Protein AF-A0AAN3V1V7-F1 (afdb_monomer_lite)

Radius of gyration: 11.89 Å; chains: 1; bounding box: 28×14×36 Å

pLDDT: mean 92.13, std 6.26, range [70.0, 98.19]

Secondary structure (DSSP, 8-state):
---HHHHHHHHHHHHHHHT--HHHHHHHHTT--HHHHHHHHTS-GGGG-

Sequence (49 aa):
MIDLENQEREIINIMLSQRISWLAAVRIRHKLSLAEVSKMLGISINSLK

Organism: NCBI:txid869687

Structure (mmCIF, N/CA/C/O backbone):
data_AF-A0AAN3V1V7-F1
#
_entry.id   AF-A0AAN3V1V7-F1
#
loop_
_atom_site.group_PDB
_atom_site.id
_atom_site.type_symbol
_atom_site.label_atom_id
_atom_site.label_alt_id
_atom_site.label_comp_id
_atom_site.label_asym_id
_atom_site.label_entity_id
_atom_site.label_seq_id
_atom_site.pdbx_PDB_ins_code
_atom_site.Cartn_x
_atom_site.Cartn_y
_atom_site.Cartn_z
_atom_site.occupancy
_atom_site.B_iso_or_equiv
_atom_site.auth_seq_id
_atom_site.auth_comp_id
_atom_site.auth_asym_id
_atom_site.auth_atom_id
_atom_site.pdbx_PDB_model_num
ATOM 1 N N . MET A 1 1 ? -4.328 3.170 -23.270 1.00 72.44 1 MET A N 1
ATOM 2 C CA . MET A 1 1 ? -4.229 1.803 -22.725 1.00 72.44 1 MET A CA 1
ATOM 3 C C . MET A 1 1 ? -3.415 1.913 -21.451 1.00 72.44 1 MET A C 1
ATOM 5 O O . MET A 1 1 ? -2.326 2.464 -21.520 1.00 72.44 1 MET A O 1
ATOM 9 N N . ILE A 1 2 ? -3.978 1.562 -20.295 1.00 70.69 2 ILE A N 1
ATOM 10 C CA . ILE A 1 2 ? -3.207 1.542 -19.045 1.00 70.69 2 ILE A CA 1
ATOM 11 C C . ILE A 1 2 ? -2.207 0.391 -19.153 1.00 70.69 2 ILE A C 1
ATOM 13 O O . ILE A 1 2 ? -2.599 -0.726 -19.484 1.00 70.69 2 ILE A O 1
ATOM 17 N N . ASP A 1 3 ? -0.932 0.685 -18.923 1.00 88.81 3 ASP A N 1
ATOM 18 C CA . ASP A 1 3 ? 0.135 -0.312 -18.908 1.00 88.81 3 ASP A CA 1
ATOM 19 C C . ASP A 1 3 ? 0.086 -1.083 -17.583 1.00 88.81 3 ASP A C 1
ATOM 21 O O . ASP A 1 3 ? 0.724 -0.711 -16.595 1.00 88.81 3 ASP A O 1
ATOM 25 N N . LEU A 1 4 ? -0.764 -2.112 -17.553 1.00 89.75 4 LEU A N 1
ATOM 26 C CA . LEU A 1 4 ? -0.970 -2.983 -16.394 1.00 89.75 4 LEU A CA 1
ATOM 27 C C . LEU A 1 4 ? 0.350 -3.594 -15.911 1.00 89.75 4 LEU A C 1
ATOM 29 O O . LEU A 1 4 ? 0.589 -3.632 -14.707 1.00 89.75 4 LEU A O 1
ATOM 33 N N . GLU A 1 5 ? 1.243 -3.982 -16.825 1.00 92.81 5 GLU A N 1
ATOM 34 C CA . GLU A 1 5 ? 2.537 -4.556 -16.452 1.00 92.81 5 GLU A CA 1
ATOM 35 C C . GLU A 1 5 ? 3.407 -3.547 -15.704 1.00 92.81 5 GLU A C 1
ATOM 37 O O . GLU A 1 5 ? 4.033 -3.887 -14.697 1.00 92.81 5 GLU A O 1
ATOM 42 N N . ASN A 1 6 ? 3.451 -2.294 -16.166 1.00 93.38 6 ASN A N 1
ATOM 43 C CA . ASN A 1 6 ? 4.195 -1.260 -15.453 1.00 93.38 6 ASN A CA 1
ATOM 44 C C . ASN A 1 6 ? 3.585 -0.987 -14.069 1.00 93.38 6 ASN A C 1
ATOM 46 O O . ASN A 1 6 ? 4.314 -0.794 -13.092 1.00 93.38 6 ASN A O 1
ATOM 50 N N . GLN A 1 7 ? 2.252 -1.040 -13.951 1.00 91.81 7 GLN A N 1
ATOM 51 C CA . GLN A 1 7 ? 1.585 -0.901 -12.657 1.00 91.81 7 GLN A CA 1
ATOM 52 C C . GLN A 1 7 ? 1.942 -2.041 -11.690 1.00 91.81 7 GLN A C 1
ATOM 54 O O . GLN A 1 7 ? 2.220 -1.792 -10.513 1.00 91.81 7 GLN A O 1
ATOM 59 N N . GLU A 1 8 ? 1.983 -3.280 -12.170 1.00 94.38 8 GLU A N 1
ATOM 60 C CA . GLU A 1 8 ? 2.352 -4.441 -11.359 1.00 94.38 8 GLU A CA 1
ATOM 61 C C . GLU A 1 8 ? 3.825 -4.408 -10.942 1.00 94.38 8 GLU A C 1
ATOM 63 O O . GLU A 1 8 ? 4.129 -4.591 -9.760 1.00 94.38 8 GLU A O 1
ATOM 68 N N . ARG A 1 9 ? 4.744 -4.092 -11.866 1.00 95.38 9 ARG A N 1
ATOM 69 C CA . ARG A 1 9 ? 6.185 -3.977 -11.566 1.00 95.38 9 ARG A CA 1
ATOM 70 C C . ARG A 1 9 ? 6.464 -2.949 -10.482 1.00 95.38 9 ARG A C 1
ATOM 72 O O . ARG A 1 9 ? 7.233 -3.204 -9.562 1.00 95.38 9 ARG A O 1
ATOM 79 N N . GLU A 1 10 ? 5.830 -1.789 -10.564 1.00 95.56 10 GLU A N 1
ATOM 80 C CA . GLU A 1 10 ? 5.973 -0.741 -9.556 1.00 95.56 10 GLU A CA 1
ATOM 81 C C . GLU A 1 10 ? 5.428 -1.177 -8.181 1.00 95.56 10 GLU A C 1
ATOM 83 O O . GLU A 1 10 ? 6.058 -0.881 -7.165 1.00 95.56 10 GLU A O 1
ATOM 88 N N . ILE A 1 11 ? 4.313 -1.923 -8.123 1.00 96.50 11 ILE A N 1
ATOM 89 C CA . ILE A 1 11 ? 3.809 -2.491 -6.856 1.00 96.50 11 ILE A CA 1
ATOM 90 C C . ILE A 1 11 ? 4.824 -3.485 -6.282 1.00 96.50 11 ILE A C 1
ATOM 92 O O . ILE A 1 11 ? 5.157 -3.396 -5.100 1.00 96.50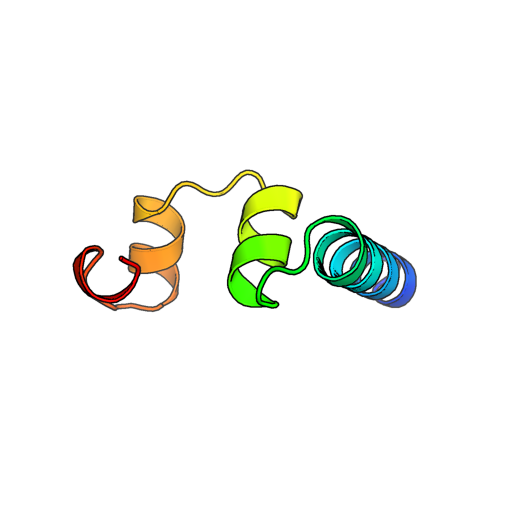 11 ILE A O 1
ATOM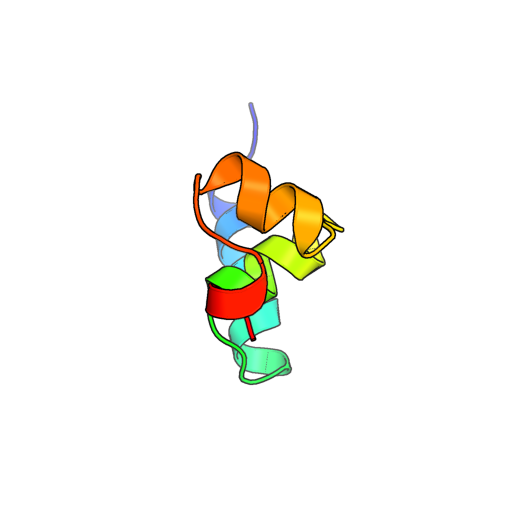 96 N N . ILE A 1 12 ? 5.354 -4.389 -7.111 1.00 97.06 12 ILE A N 1
ATOM 97 C CA . ILE A 1 12 ? 6.367 -5.374 -6.706 1.00 97.06 12 ILE A CA 1
ATOM 98 C C . ILE A 1 12 ? 7.629 -4.674 -6.188 1.00 97.06 12 ILE A C 1
ATOM 100 O O . ILE A 1 12 ? 8.153 -5.050 -5.140 1.00 97.06 12 ILE A O 1
ATOM 104 N N . ASN A 1 13 ? 8.089 -3.621 -6.865 1.00 97.81 13 ASN A N 1
ATOM 105 C CA . ASN A 1 13 ? 9.248 -2.846 -6.429 1.00 97.81 13 ASN A CA 1
ATOM 106 C C . ASN A 1 13 ? 9.017 -2.225 -5.047 1.00 97.81 13 ASN A C 1
ATOM 108 O O . ASN A 1 13 ? 9.872 -2.349 -4.175 1.00 97.81 13 ASN A O 1
ATOM 112 N N . ILE A 1 14 ? 7.845 -1.630 -4.802 1.00 96.88 14 ILE A N 1
ATOM 113 C CA . ILE A 1 14 ? 7.496 -1.082 -3.483 1.00 96.88 14 ILE A CA 1
ATOM 114 C C . ILE A 1 14 ? 7.481 -2.192 -2.419 1.00 96.88 14 ILE A C 1
ATOM 116 O O . ILE A 1 14 ? 8.059 -2.007 -1.344 1.00 96.88 14 ILE A O 1
ATOM 120 N N . MET A 1 15 ? 6.868 -3.346 -2.718 1.00 98.19 15 MET A N 1
ATOM 121 C CA . MET A 1 15 ? 6.837 -4.499 -1.808 1.00 98.19 15 MET A CA 1
ATOM 122 C C . MET A 1 15 ? 8.246 -4.950 -1.423 1.00 98.19 15 MET A C 1
ATOM 124 O O . MET A 1 15 ? 8.530 -5.110 -0.238 1.00 98.19 15 MET A O 1
ATOM 128 N N . LEU A 1 16 ? 9.133 -5.133 -2.406 1.00 97.12 16 LEU A N 1
ATOM 129 C CA . LEU A 1 16 ? 10.491 -5.629 -2.183 1.00 97.12 16 LEU A CA 1
ATOM 130 C C . LEU A 1 16 ? 11.377 -4.593 -1.484 1.00 97.12 16 LEU A C 1
ATOM 132 O O . LEU A 1 16 ? 12.083 -4.939 -0.537 1.00 97.12 16 LEU A O 1
ATOM 136 N N . SER A 1 17 ? 11.318 -3.324 -1.900 1.00 97.50 17 SER A N 1
ATOM 137 C CA . SER A 1 17 ? 12.131 -2.251 -1.315 1.00 97.50 17 SER A CA 1
ATOM 138 C C . SER A 1 17 ? 11.760 -1.953 0.135 1.00 97.50 17 SER A C 1
ATOM 140 O O . SER A 1 17 ? 12.645 -1.685 0.942 1.00 97.50 17 SER A O 1
ATOM 142 N N . GLN A 1 18 ? 10.470 -2.003 0.480 1.00 96.12 18 GLN A N 1
ATOM 143 C CA . GLN A 1 18 ? 9.994 -1.682 1.831 1.00 96.12 18 GLN A CA 1
ATOM 144 C C . GLN A 1 18 ? 9.709 -2.926 2.683 1.00 96.12 18 GLN A C 1
ATOM 146 O O . GLN A 1 18 ? 9.416 -2.796 3.868 1.00 96.12 18 GLN A O 1
ATOM 151 N N . ARG A 1 19 ? 9.816 -4.130 2.100 1.00 97.00 19 ARG A N 1
ATOM 152 C CA . ARG A 1 19 ? 9.486 -5.422 2.729 1.00 97.00 19 ARG A CA 1
ATOM 153 C C . ARG A 1 19 ? 8.075 -5.448 3.324 1.00 97.00 19 ARG A C 1
ATOM 155 O O . ARG A 1 19 ? 7.866 -5.911 4.443 1.00 97.00 19 ARG A O 1
ATOM 162 N N . ILE A 1 20 ? 7.108 -4.941 2.566 1.00 96.25 20 ILE A N 1
ATOM 163 C CA . ILE A 1 20 ? 5.703 -4.838 2.977 1.00 96.25 20 ILE A CA 1
ATOM 164 C C . ILE A 1 20 ? 4.802 -5.774 2.167 1.00 96.25 20 ILE A C 1
ATOM 166 O O . ILE A 1 20 ? 5.169 -6.250 1.092 1.00 96.25 20 ILE A O 1
ATOM 170 N N . SER A 1 21 ? 3.594 -6.023 2.678 1.00 94.69 21 SER A N 1
ATOM 171 C CA . SER A 1 21 ? 2.582 -6.813 1.975 1.00 94.69 21 SER A CA 1
ATOM 172 C C . SER A 1 21 ? 2.075 -6.110 0.710 1.00 94.69 21 SER A C 1
ATOM 174 O O 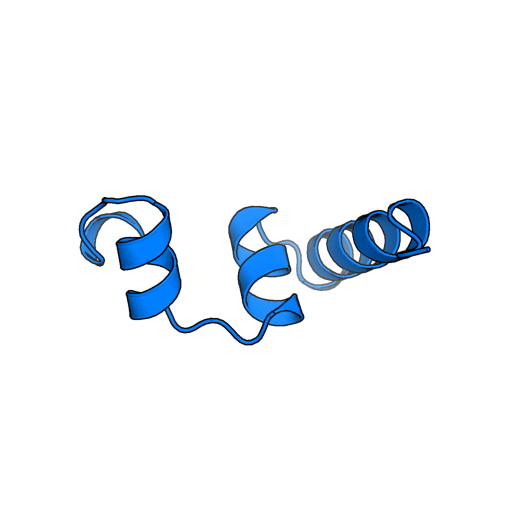. SER A 1 21 ? 2.150 -4.885 0.578 1.00 94.69 21 SER A O 1
ATOM 176 N N . TRP A 1 22 ? 1.493 -6.886 -0.209 1.00 94.62 22 TRP A N 1
ATOM 177 C CA . TRP A 1 22 ? 0.905 -6.360 -1.445 1.00 94.62 22 TRP A CA 1
ATOM 178 C C . TRP A 1 22 ? -0.152 -5.283 -1.175 1.00 94.62 22 TRP A C 1
ATOM 180 O O . TRP A 1 22 ? -0.105 -4.213 -1.776 1.00 94.62 22 TRP A O 1
ATOM 190 N N . LEU A 1 23 ? -1.044 -5.506 -0.200 1.00 93.19 23 LEU A N 1
ATOM 191 C CA . LEU A 1 23 ? -2.082 -4.534 0.159 1.00 93.19 23 LEU A CA 1
ATOM 192 C C . LEU A 1 23 ? -1.484 -3.204 0.647 1.00 93.19 23 LEU A C 1
ATOM 194 O O . LEU A 1 23 ? -1.982 -2.134 0.298 1.00 93.19 23 LEU A O 1
ATOM 198 N N . ALA A 1 24 ? -0.395 -3.254 1.419 1.00 93.81 24 ALA A N 1
ATOM 199 C CA . ALA A 1 24 ? 0.304 -2.055 1.868 1.00 93.81 24 ALA A CA 1
ATOM 200 C C . ALA A 1 24 ? 0.978 -1.315 0.698 1.00 93.81 24 ALA A C 1
ATOM 202 O O . ALA A 1 24 ? 0.889 -0.090 0.616 1.00 93.81 24 ALA A O 1
ATOM 203 N N . ALA A 1 25 ? 1.585 -2.042 -0.243 1.00 96.50 25 ALA A N 1
ATOM 204 C CA . ALA A 1 25 ? 2.196 -1.454 -1.433 1.00 96.50 25 ALA A CA 1
ATOM 205 C C . ALA A 1 25 ? 1.165 -0.797 -2.367 1.00 96.50 25 ALA A C 1
ATOM 207 O O . ALA A 1 25 ? 1.359 0.344 -2.792 1.00 96.50 25 ALA A O 1
ATOM 208 N N . VAL A 1 26 ? 0.034 -1.464 -2.622 1.00 94.56 26 VAL A N 1
ATOM 209 C CA . VAL A 1 26 ? -1.101 -0.909 -3.382 1.00 94.56 26 VAL A CA 1
ATOM 210 C C . VAL A 1 26 ? -1.612 0.367 -2.721 1.00 94.56 26 VAL A C 1
ATOM 212 O O . VAL A 1 26 ? -1.788 1.391 -3.385 1.00 94.56 26 VAL A O 1
ATOM 215 N N . ARG A 1 27 ? -1.794 0.340 -1.396 1.00 94.69 27 ARG A N 1
ATOM 216 C CA . ARG A 1 27 ? -2.235 1.505 -0.628 1.00 94.69 27 ARG A CA 1
ATOM 217 C C . ARG A 1 27 ? -1.281 2.693 -0.795 1.00 94.69 27 ARG A C 1
ATOM 219 O O . ARG A 1 27 ? -1.751 3.803 -1.032 1.00 94.69 27 ARG A O 1
ATOM 226 N N . ILE A 1 28 ? 0.033 2.471 -0.702 1.00 94.00 28 ILE A N 1
ATOM 227 C CA . ILE A 1 28 ? 1.053 3.519 -0.883 1.00 94.00 28 ILE A CA 1
ATOM 228 C C . ILE A 1 28 ? 1.015 4.082 -2.307 1.00 94.00 28 ILE A C 1
ATOM 230 O O . ILE A 1 28 ? 0.938 5.299 -2.475 1.00 94.00 28 ILE A O 1
ATOM 234 N N . ARG A 1 29 ? 1.013 3.214 -3.327 1.00 93.81 29 ARG A N 1
ATOM 235 C CA . ARG A 1 29 ? 0.971 3.604 -4.747 1.00 93.81 29 ARG A CA 1
ATOM 236 C C . ARG A 1 29 ? -0.213 4.517 -5.051 1.00 93.81 29 ARG A C 1
ATOM 238 O O . ARG A 1 29 ? -0.054 5.557 -5.685 1.00 93.81 29 ARG A O 1
ATOM 245 N N . HIS A 1 30 ? -1.397 4.121 -4.595 1.00 93.38 30 HIS A N 1
ATOM 246 C CA . HIS A 1 30 ? -2.639 4.847 -4.848 1.00 93.38 30 HIS A CA 1
ATOM 247 C C . HIS A 1 30 ? -2.910 5.964 -3.832 1.00 93.38 30 HIS A C 1
ATOM 249 O O . HIS A 1 30 ? -3.943 6.620 -3.923 1.00 93.38 30 HIS A O 1
ATOM 255 N N . LYS A 1 31 ? -1.986 6.204 -2.887 1.00 94.94 31 LYS A N 1
ATOM 256 C CA . LYS A 1 31 ? -2.103 7.210 -1.816 1.00 94.94 31 LYS A CA 1
ATOM 257 C C . LYS A 1 31 ? -3.396 7.073 -1.002 1.00 94.94 31 LYS A C 1
ATOM 259 O O . LYS A 1 31 ? -3.970 8.068 -0.572 1.00 94.94 31 LYS A O 1
ATOM 264 N N . LEU A 1 32 ? -3.835 5.835 -0.780 1.00 94.25 32 LEU A N 1
ATOM 265 C CA . LEU A 1 32 ? -5.080 5.543 -0.079 1.00 94.25 32 LEU A CA 1
ATOM 266 C C . LEU A 1 32 ? -4.897 5.626 1.444 1.00 94.25 32 LEU A C 1
ATOM 268 O O . LEU A 1 32 ? -3.939 5.110 2.037 1.00 94.25 32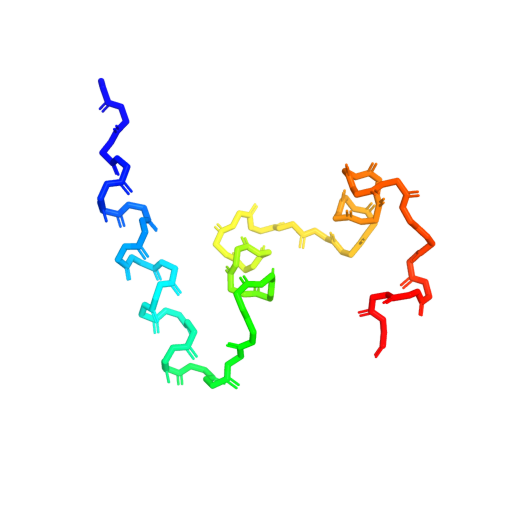 LEU A O 1
ATOM 272 N N . SER A 1 33 ? -5.871 6.232 2.107 1.00 93.38 33 SER A N 1
ATOM 273 C CA . SER A 1 33 ? -6.036 6.171 3.555 1.00 93.38 33 SER A CA 1
ATOM 274 C C . SER A 1 33 ? -6.535 4.790 3.999 1.00 93.38 33 SER A C 1
ATOM 276 O O . SER A 1 33 ? -7.119 4.029 3.227 1.00 93.38 33 SER A O 1
ATOM 278 N N . LEU A 1 34 ? -6.340 4.454 5.278 1.00 91.75 34 LEU A N 1
ATOM 279 C CA . LEU A 1 34 ? -6.902 3.220 5.846 1.00 91.75 34 LEU A CA 1
ATOM 280 C C . LEU A 1 34 ? -8.435 3.195 5.769 1.00 91.75 34 LEU A C 1
ATOM 282 O O . LEU A 1 34 ? -9.012 2.128 5.588 1.00 91.75 34 LEU A O 1
ATOM 286 N N . ALA A 1 35 ? -9.086 4.357 5.874 1.00 92.94 35 ALA A N 1
ATOM 287 C CA . ALA A 1 35 ? -10.537 4.477 5.770 1.00 92.94 35 ALA A CA 1
ATOM 288 C C . ALA A 1 35 ? -11.037 4.149 4.3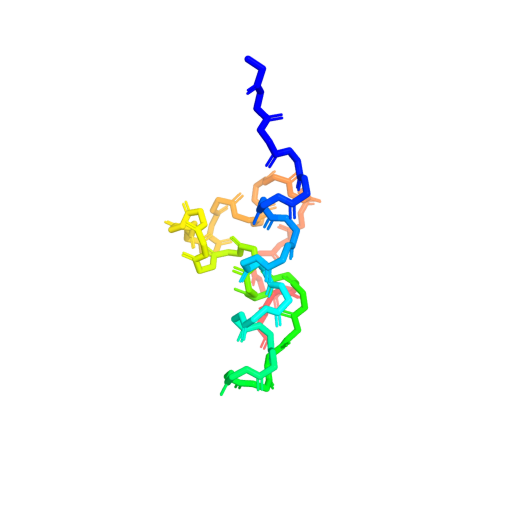56 1.00 92.94 35 ALA A C 1
ATOM 290 O O . ALA A 1 35 ? -12.024 3.434 4.205 1.00 92.94 35 ALA A O 1
ATOM 291 N N . GLU A 1 36 ? -10.335 4.614 3.320 1.00 93.81 36 GLU A N 1
ATOM 292 C CA . GLU A 1 36 ? -10.671 4.286 1.931 1.00 93.81 36 GLU A CA 1
ATOM 293 C C . GLU A 1 36 ? -10.477 2.798 1.643 1.00 93.81 36 GLU A C 1
ATOM 295 O O . GLU A 1 36 ? -11.365 2.174 1.067 1.00 93.81 36 GLU A O 1
ATOM 300 N N . VAL A 1 37 ? -9.370 2.207 2.105 1.00 93.00 37 VAL A N 1
ATOM 301 C CA . VAL A 1 37 ? -9.121 0.763 1.957 1.00 93.00 37 VAL A CA 1
ATOM 302 C C . VAL A 1 37 ? -10.186 -0.057 2.694 1.00 93.00 37 VAL A C 1
ATOM 304 O O . VAL A 1 37 ? -10.742 -0.993 2.127 1.00 93.00 37 VAL A O 1
ATOM 307 N N . SER A 1 38 ? -10.529 0.323 3.928 1.00 93.62 38 SER A N 1
ATOM 308 C CA . SER A 1 38 ? -11.601 -0.302 4.717 1.00 93.62 38 SER A CA 1
ATOM 309 C C . SER A 1 38 ? -12.948 -0.231 3.994 1.00 93.62 38 SER A C 1
ATOM 311 O O . SER A 1 38 ? -13.633 -1.247 3.878 1.00 93.62 38 SER A O 1
ATOM 313 N N . LYS A 1 39 ? -13.294 0.934 3.433 1.00 93.81 39 LYS A N 1
ATOM 314 C CA . LYS A 1 39 ? -14.525 1.135 2.661 1.00 93.81 39 LYS A CA 1
ATOM 315 C C . LYS A 1 39 ? -14.552 0.300 1.378 1.00 93.81 39 LYS A C 1
ATOM 317 O O . LYS A 1 39 ? -15.589 -0.275 1.070 1.00 93.81 39 LYS A O 1
ATOM 322 N N . MET A 1 40 ? -13.439 0.220 0.645 1.00 92.31 40 MET A N 1
ATOM 323 C CA . MET A 1 40 ? -13.334 -0.580 -0.585 1.00 92.31 40 MET A CA 1
ATOM 324 C C . MET A 1 40 ? -13.473 -2.078 -0.318 1.00 92.31 40 MET A C 1
ATOM 326 O O . MET A 1 40 ? -14.114 -2.783 -1.089 1.00 92.31 40 MET A O 1
ATOM 330 N N . LEU A 1 41 ? -12.873 -2.556 0.771 1.00 90.75 41 LEU A N 1
ATOM 331 C CA . LEU A 1 41 ? -12.886 -3.969 1.141 1.00 90.75 41 LEU A CA 1
ATOM 332 C C . LEU A 1 41 ? -14.138 -4.371 1.936 1.00 90.75 41 LEU A C 1
ATOM 334 O O . LEU A 1 41 ? -14.336 -5.555 2.188 1.00 90.75 41 LEU A O 1
ATOM 338 N N . GLY A 1 42 ? -14.971 -3.411 2.349 1.00 94.12 42 GLY A N 1
ATOM 339 C CA . GLY A 1 42 ? -16.165 -3.677 3.153 1.00 94.12 42 GLY A CA 1
ATOM 340 C C . GLY A 1 42 ? -15.854 -4.240 4.545 1.00 94.12 42 GLY A C 1
ATOM 341 O O . GLY A 1 42 ? -16.674 -4.957 5.112 1.00 94.12 42 GLY A O 1
ATOM 342 N N . ILE A 1 43 ? -14.676 -3.936 5.096 1.00 92.94 43 ILE A N 1
ATOM 343 C CA . ILE A 1 43 ? -14.222 -4.427 6.406 1.00 92.94 43 ILE A CA 1
ATOM 344 C C . ILE A 1 43 ? -14.046 -3.280 7.393 1.00 92.94 43 ILE A C 1
ATOM 346 O O . ILE A 1 43 ? -13.871 -2.128 7.004 1.00 92.94 43 ILE A O 1
ATOM 350 N N . SER A 1 44 ? -14.031 -3.595 8.688 1.00 91.69 44 SER A N 1
ATOM 351 C CA . SER A 1 44 ? -13.693 -2.616 9.723 1.00 91.69 44 SER A CA 1
ATOM 352 C C . SER A 1 44 ? -12.240 -2.156 9.595 1.00 91.69 44 SER A C 1
ATOM 354 O O . SER A 1 44 ? -11.339 -2.961 9.365 1.00 91.69 44 SER A O 1
ATOM 356 N N . ILE A 1 45 ? -11.989 -0.866 9.827 1.00 88.31 45 ILE A N 1
ATOM 357 C CA . ILE A 1 45 ? -10.632 -0.304 9.855 1.00 88.31 45 ILE A CA 1
ATOM 358 C C . ILE A 1 45 ? -9.743 -0.970 10.918 1.00 88.31 45 ILE A C 1
ATOM 360 O O . ILE A 1 45 ? -8.530 -1.042 10.750 1.00 88.31 45 ILE A O 1
ATOM 364 N N . ASN A 1 46 ? -10.347 -1.515 11.980 1.00 88.06 46 ASN A N 1
ATOM 365 C CA . ASN A 1 46 ? -9.636 -2.253 13.025 1.00 88.06 46 ASN A CA 1
ATOM 366 C C . ASN A 1 46 ? -9.068 -3.587 12.523 1.00 88.06 46 ASN A C 1
ATOM 368 O O . ASN A 1 46 ? -8.140 -4.104 13.128 1.00 88.06 46 ASN A O 1
ATOM 372 N N . SER A 1 47 ? -9.599 -4.129 11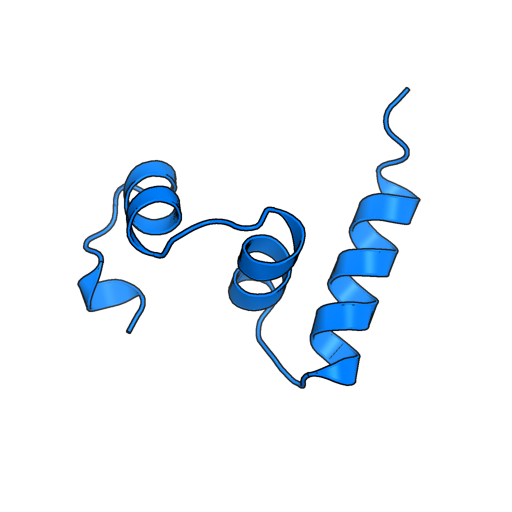.424 1.00 85.06 47 SER A N 1
ATOM 373 C CA . SER A 1 47 ? -9.096 -5.347 10.781 1.00 85.06 47 SER A CA 1
ATOM 374 C C . SER A 1 47 ? -7.876 -5.094 9.885 1.00 85.06 47 SER A C 1
ATOM 376 O O . SER A 1 47 ? -7.261 -6.046 9.421 1.00 85.06 47 SER A O 1
ATOM 378 N N . LEU A 1 48 ? -7.540 -3.826 9.614 1.00 81.12 48 LEU A N 1
ATOM 379 C CA . LEU A 1 48 ? -6.367 -3.408 8.830 1.00 81.12 48 LEU A CA 1
ATOM 380 C C . LEU A 1 48 ? -5.165 -3.014 9.706 1.00 81.12 48 LEU A C 1
ATOM 382 O O . LEU A 1 48 ? -4.164 -2.521 9.180 1.00 81.12 48 LEU A O 1
ATOM 386 N N . LYS A 1 49 ? -5.306 -3.149 11.024 1.00 70.00 49 LYS A N 1
ATOM 387 C CA . LYS A 1 49 ? -4.332 -2.750 12.037 1.00 70.00 49 LYS A CA 1
ATOM 388 C C . LYS A 1 49 ? -3.548 -3.966 12.511 1.00 70.00 49 LYS A C 1
ATOM 390 O O . LYS A 1 49 ? -2.328 -3.798 12.711 1.00 70.00 49 LYS A O 1
#

Foldseek 3Di:
DPPVVVVVVQLVCQCVVVVDDSLVSVCVVVVHDLVRVCVVVVHDSVVVD